Protein AF-A0A919LUC9-F1 (afdb_monomer)

Structure (mmCIF, N/CA/C/O backbone):
data_AF-A0A919LUC9-F1
#
_entry.id   AF-A0A919LUC9-F1
#
loop_
_atom_site.group_PDB
_atom_site.id
_atom_site.type_symbol
_atom_site.label_atom_id
_atom_site.label_alt_id
_atom_site.label_comp_id
_atom_site.label_asym_id
_atom_site.label_entity_id
_atom_site.label_seq_id
_atom_site.pdbx_PDB_ins_code
_atom_site.Cartn_x
_atom_site.Cartn_y
_atom_site.Cartn_z
_atom_site.occupancy
_atom_site.B_iso_or_equiv
_atom_site.auth_seq_id
_atom_site.auth_comp_id
_atom_site.auth_asym_id
_atom_site.auth_atom_id
_atom_site.pdbx_PDB_model_num
ATOM 1 N N . MET A 1 1 ? 18.140 1.583 -6.208 1.00 51.12 1 MET A N 1
ATOM 2 C CA . MET A 1 1 ? 18.006 0.761 -7.429 1.00 51.12 1 MET A CA 1
ATOM 3 C C . MET A 1 1 ? 19.232 1.036 -8.280 1.00 51.12 1 MET A C 1
ATOM 5 O O . MET A 1 1 ? 19.599 2.196 -8.383 1.00 51.12 1 MET A O 1
ATOM 9 N N . ALA A 1 2 ? 19.916 0.004 -8.779 1.00 47.62 2 ALA A N 1
ATOM 10 C CA . ALA A 1 2 ? 21.044 0.179 -9.697 1.00 47.62 2 ALA A CA 1
ATOM 11 C C . ALA A 1 2 ? 20.609 0.977 -10.944 1.00 47.62 2 ALA A C 1
ATOM 13 O O . ALA A 1 2 ? 19.436 0.902 -11.313 1.00 47.62 2 ALA A O 1
ATOM 14 N N . ASN A 1 3 ? 21.535 1.717 -11.567 1.00 67.12 3 ASN A N 1
ATOM 15 C CA . ASN A 1 3 ? 21.327 2.524 -12.780 1.00 67.12 3 ASN A CA 1
ATOM 16 C C . ASN A 1 3 ? 20.936 1.644 -13.983 1.00 67.12 3 ASN A C 1
ATOM 18 O O . ASN A 1 3 ? 21.756 1.360 -14.854 1.00 67.12 3 ASN A O 1
ATOM 22 N N . LEU A 1 4 ? 19.694 1.166 -14.020 1.00 77.31 4 LEU A N 1
ATOM 23 C CA . LEU A 1 4 ? 19.132 0.535 -15.207 1.00 77.31 4 LEU A CA 1
ATOM 24 C C . LEU A 1 4 ? 18.835 1.624 -16.244 1.00 77.31 4 LEU A C 1
ATOM 26 O O . LEU A 1 4 ? 18.332 2.687 -15.872 1.00 77.31 4 LEU A O 1
ATOM 30 N N . PRO A 1 5 ? 19.118 1.378 -17.533 1.00 83.38 5 PRO A N 1
ATOM 31 C CA . PRO A 1 5 ? 18.792 2.332 -18.582 1.00 83.38 5 PRO A CA 1
ATOM 32 C C . PRO A 1 5 ? 17.274 2.539 -18.666 1.00 83.38 5 PRO A C 1
ATOM 34 O O . PRO A 1 5 ? 16.502 1.590 -18.500 1.00 83.38 5 PRO A O 1
ATOM 37 N N . SER A 1 6 ? 16.856 3.777 -18.949 1.00 84.44 6 SER A N 1
ATOM 38 C CA . SER A 1 6 ? 15.438 4.171 -19.028 1.00 84.44 6 SER A CA 1
ATOM 39 C C . SER A 1 6 ? 14.630 3.267 -19.966 1.00 84.44 6 SER A C 1
ATOM 41 O O . SER A 1 6 ? 13.528 2.844 -19.619 1.00 84.44 6 SER A O 1
ATOM 43 N N . ASP A 1 7 ? 15.217 2.873 -21.100 1.00 84.56 7 ASP A N 1
ATOM 44 C CA . ASP A 1 7 ? 14.578 1.991 -22.082 1.00 84.56 7 ASP A CA 1
ATOM 45 C C . ASP A 1 7 ? 14.172 0.646 -21.478 1.00 84.56 7 ASP A C 1
ATOM 47 O O . ASP A 1 7 ? 13.096 0.130 -21.768 1.00 84.56 7 ASP A O 1
ATOM 51 N N . LYS A 1 8 ? 14.993 0.093 -20.577 1.00 87.50 8 LYS A N 1
ATOM 52 C CA . LYS A 1 8 ? 14.693 -1.174 -19.902 1.00 87.50 8 LYS A CA 1
ATOM 53 C C . LYS A 1 8 ? 13.595 -1.014 -18.853 1.00 87.50 8 LYS A C 1
ATOM 55 O O . LYS A 1 8 ? 12.749 -1.890 -18.708 1.00 87.50 8 LYS A O 1
ATOM 60 N N . LEU A 1 9 ? 13.579 0.110 -18.140 1.00 90.25 9 LEU A N 1
ATOM 61 C CA . LEU A 1 9 ? 12.553 0.412 -17.137 1.00 90.25 9 LEU A CA 1
ATOM 62 C C . LEU A 1 9 ? 11.174 0.671 -17.766 1.00 90.25 9 LEU A C 1
ATOM 64 O O . LEU A 1 9 ? 10.145 0.373 -17.153 1.00 90.25 9 LEU A O 1
ATOM 68 N N . ASN A 1 10 ? 11.165 1.181 -18.998 1.00 90.75 10 ASN A N 1
ATOM 69 C CA . ASN A 1 10 ? 9.963 1.498 -19.763 1.00 90.75 10 ASN A CA 1
ATOM 70 C C . ASN A 1 10 ? 9.585 0.436 -20.809 1.00 90.75 10 ASN A C 1
ATOM 72 O O . ASN A 1 10 ? 8.527 0.558 -21.427 1.00 90.75 10 ASN A O 1
ATOM 76 N N . GLN A 1 11 ? 10.383 -0.623 -20.977 1.00 90.12 11 GLN A N 1
ATOM 77 C CA . GLN A 1 11 ? 10.093 -1.701 -21.919 1.00 90.12 11 GLN A CA 1
ATOM 78 C C . GLN A 1 11 ? 8.748 -2.364 -21.597 1.00 90.12 11 GLN A C 1
ATOM 80 O O . GLN A 1 11 ? 8.509 -2.818 -20.478 1.00 90.12 11 GLN A O 1
ATOM 85 N N . GLN A 1 12 ? 7.871 -2.444 -22.598 1.00 86.06 12 GLN A N 1
ATOM 86 C CA . GLN A 1 12 ? 6.578 -3.115 -22.494 1.00 86.06 12 GLN A CA 1
ATOM 87 C C . GLN A 1 12 ? 6.574 -4.407 -23.309 1.00 86.06 12 GLN A C 1
ATOM 89 O O . GLN A 1 12 ? 7.136 -4.482 -24.402 1.00 86.06 12 GLN A O 1
ATOM 94 N N . PHE A 1 13 ? 5.882 -5.417 -22.789 1.00 85.00 13 PHE A N 1
ATOM 95 C CA . PHE A 1 13 ? 5.590 -6.655 -23.507 1.00 85.00 13 PHE A CA 1
ATOM 96 C C . PHE A 1 13 ? 4.081 -6.741 -23.754 1.00 85.00 13 PHE A C 1
ATOM 98 O O . PHE A 1 13 ? 3.315 -6.254 -22.919 1.00 85.00 13 PHE A O 1
ATOM 105 N N . PRO A 1 14 ? 3.619 -7.394 -24.836 1.00 86.38 14 PRO A N 1
ATOM 106 C CA . PRO A 1 14 ? 2.193 -7.535 -25.112 1.00 86.38 14 PRO A CA 1
ATOM 107 C C . PRO A 1 14 ? 1.405 -8.030 -23.888 1.00 86.38 14 PRO A C 1
ATOM 109 O O . PRO A 1 14 ? 1.664 -9.109 -23.350 1.00 86.38 14 PRO A O 1
ATOM 112 N N . GLY A 1 15 ? 0.459 -7.207 -23.425 1.00 83.19 15 GLY A N 1
ATOM 113 C CA . GLY A 1 15 ? -0.396 -7.503 -22.273 1.00 83.19 15 GLY A CA 1
ATOM 114 C C . GLY A 1 15 ? 0.283 -7.434 -20.897 1.00 83.19 15 GLY A C 1
ATOM 115 O O . GLY A 1 15 ? -0.289 -7.942 -19.931 1.00 83.19 15 GLY A O 1
ATOM 116 N N . LYS A 1 16 ? 1.481 -6.843 -20.780 1.00 87.75 16 LYS A N 1
ATOM 117 C CA . LYS A 1 16 ? 2.201 -6.663 -19.510 1.00 87.75 16 LYS A CA 1
ATOM 118 C C . LYS A 1 16 ? 2.613 -5.208 -19.308 1.00 87.75 16 LYS A C 1
ATOM 120 O O . LYS A 1 16 ? 2.987 -4.525 -20.254 1.00 87.75 16 LYS A O 1
ATOM 125 N N . TRP A 1 17 ? 2.592 -4.776 -18.054 1.00 90.69 17 TRP A N 1
ATOM 126 C CA . TRP A 1 17 ? 3.131 -3.484 -17.647 1.00 90.69 17 TRP A CA 1
ATOM 127 C C . TRP A 1 17 ? 4.660 -3.500 -17.601 1.00 90.69 17 TRP A C 1
ATOM 129 O O . TRP A 1 17 ? 5.257 -4.512 -17.212 1.00 90.69 17 TRP A O 1
ATOM 139 N N . SER A 1 18 ? 5.267 -2.366 -17.960 1.00 92.38 18 SER A N 1
ATOM 140 C CA . SER A 1 18 ? 6.693 -2.112 -17.736 1.00 92.38 18 SER A CA 1
ATOM 141 C C . SER A 1 18 ? 7.013 -2.026 -16.240 1.00 92.38 18 SER A C 1
ATOM 143 O O . SER A 1 18 ? 6.114 -1.901 -15.401 1.00 92.38 18 SER A O 1
ATOM 145 N N . ILE A 1 19 ? 8.300 -2.049 -15.883 1.00 93.75 19 ILE A N 1
ATOM 146 C CA . ILE A 1 19 ? 8.738 -1.865 -14.490 1.00 93.75 19 ILE A CA 1
ATOM 147 C C . ILE A 1 19 ? 8.223 -0.529 -13.936 1.00 93.75 19 ILE A C 1
ATOM 149 O O . ILE A 1 19 ? 7.646 -0.507 -12.848 1.00 93.75 19 ILE A O 1
ATOM 153 N N . ASN A 1 20 ? 8.356 0.561 -14.696 1.00 93.81 20 ASN A N 1
ATOM 154 C CA . ASN A 1 20 ? 7.883 1.878 -14.267 1.00 93.81 20 ASN A CA 1
ATOM 155 C C . ASN A 1 20 ? 6.363 1.932 -14.091 1.00 93.81 20 ASN A C 1
ATOM 157 O O . ASN A 1 20 ? 5.896 2.487 -13.102 1.00 93.81 20 ASN A O 1
ATOM 161 N N . GLN A 1 21 ? 5.585 1.277 -14.958 1.00 93.38 21 GLN A N 1
ATOM 162 C CA . GLN A 1 21 ? 4.130 1.181 -14.784 1.00 93.38 21 GLN A CA 1
ATOM 163 C C . GLN A 1 21 ? 3.741 0.367 -13.543 1.00 93.38 21 GLN A C 1
ATOM 165 O O . GLN A 1 21 ? 2.786 0.715 -12.853 1.00 93.38 21 GLN A O 1
ATOM 170 N N . ILE A 1 22 ? 4.482 -0.696 -13.216 1.00 94.19 22 ILE A N 1
ATOM 171 C CA . ILE A 1 22 ? 4.257 -1.460 -11.980 1.00 94.19 22 ILE A CA 1
ATOM 172 C C . ILE A 1 22 ? 4.544 -0.586 -10.749 1.00 94.19 22 ILE A C 1
ATOM 174 O O . ILE A 1 22 ? 3.772 -0.600 -9.791 1.00 94.19 22 ILE A O 1
ATOM 178 N N . ILE A 1 23 ? 5.626 0.197 -10.769 1.00 95.00 23 ILE A N 1
ATOM 179 C CA . ILE A 1 23 ? 5.963 1.125 -9.678 1.00 95.00 23 ILE A CA 1
ATOM 180 C C . ILE A 1 23 ? 4.897 2.223 -9.560 1.00 95.00 23 ILE A C 1
ATOM 182 O O . ILE A 1 23 ? 4.376 2.448 -8.467 1.00 95.00 23 ILE A O 1
ATOM 186 N N . ALA A 1 24 ? 4.516 2.850 -10.675 1.00 95.06 24 ALA A N 1
ATOM 187 C CA . ALA A 1 24 ? 3.461 3.858 -10.728 1.00 95.06 24 ALA A CA 1
ATOM 188 C C . ALA A 1 24 ? 2.130 3.314 -10.189 1.00 95.06 24 ALA A C 1
ATOM 190 O O . ALA A 1 24 ? 1.434 4.001 -9.445 1.00 95.06 24 ALA A O 1
ATOM 191 N N . HIS A 1 25 ? 1.806 2.052 -10.484 1.00 95.06 25 HIS A N 1
ATOM 192 C CA . HIS A 1 25 ? 0.616 1.384 -9.966 1.00 95.06 25 HIS A CA 1
ATOM 193 C C . HIS A 1 25 ? 0.621 1.266 -8.438 1.00 95.06 25 HIS A C 1
ATOM 195 O O . HIS A 1 25 ? -0.381 1.579 -7.790 1.00 95.06 25 HIS A O 1
ATOM 201 N N . LEU A 1 26 ? 1.744 0.827 -7.861 1.00 95.88 26 LEU A N 1
ATOM 202 C CA . LEU A 1 26 ? 1.903 0.711 -6.410 1.00 95.88 26 LEU A CA 1
ATOM 203 C C . LEU A 1 26 ? 1.777 2.085 -5.733 1.00 95.88 26 LEU A C 1
ATOM 205 O O . LEU A 1 26 ? 1.047 2.220 -4.751 1.00 95.88 26 LEU A O 1
ATOM 209 N N . ILE A 1 27 ? 2.425 3.111 -6.297 1.00 96.44 27 ILE A N 1
ATOM 210 C CA . ILE A 1 27 ? 2.346 4.499 -5.815 1.00 96.44 27 ILE A CA 1
ATOM 211 C C . ILE A 1 27 ? 0.901 5.002 -5.860 1.00 96.44 27 ILE A C 1
ATOM 213 O O . ILE A 1 27 ? 0.395 5.496 -4.856 1.00 96.44 27 ILE A O 1
ATOM 217 N N . ALA A 1 28 ? 0.212 4.838 -6.992 1.00 95.38 28 ALA A N 1
ATOM 218 C CA . ALA A 1 28 ? -1.163 5.291 -7.180 1.00 95.38 28 ALA A CA 1
ATOM 219 C C . ALA A 1 28 ? -2.140 4.632 -6.194 1.00 95.38 28 ALA A C 1
ATOM 221 O O . ALA A 1 28 ? -2.980 5.306 -5.589 1.00 95.38 28 ALA A O 1
ATOM 222 N N . ALA A 1 29 ? -2.034 3.310 -6.023 1.00 95.06 29 ALA A N 1
ATOM 223 C CA . ALA A 1 29 ? -2.892 2.550 -5.120 1.00 95.06 29 ALA A CA 1
ATOM 224 C C . ALA A 1 29 ? -2.713 2.993 -3.661 1.00 95.06 29 ALA A C 1
ATOM 226 O O . ALA A 1 29 ? -3.700 3.174 -2.936 1.00 95.06 29 ALA A O 1
ATOM 227 N N . GLU A 1 30 ? -1.469 3.202 -3.234 1.00 96.38 30 GLU A N 1
ATOM 228 C CA . GLU A 1 30 ? -1.182 3.628 -1.871 1.00 96.38 30 GLU A CA 1
ATOM 229 C C . GLU A 1 30 ? -1.517 5.104 -1.643 1.00 96.38 30 GLU A C 1
ATOM 231 O O . GLU A 1 30 ? -2.157 5.422 -0.644 1.00 96.38 30 GLU A O 1
ATOM 236 N N . HIS A 1 31 ? -1.212 5.994 -2.592 1.00 96.19 31 HIS A N 1
ATOM 237 C CA . HIS A 1 31 ? -1.584 7.408 -2.520 1.00 96.19 31 HIS A CA 1
ATOM 238 C C . HIS A 1 31 ? -3.095 7.582 -2.313 1.00 96.19 31 HIS A C 1
ATOM 240 O O . HIS A 1 31 ? -3.525 8.248 -1.372 1.00 96.19 31 HIS A O 1
ATOM 246 N N . LEU A 1 32 ? -3.926 6.923 -3.126 1.00 95.50 32 LEU A N 1
ATOM 247 C CA . LEU A 1 32 ? -5.383 6.982 -2.962 1.00 95.50 32 LEU A CA 1
ATOM 248 C C . LEU A 1 32 ? -5.850 6.387 -1.625 1.00 95.50 32 LEU A C 1
ATOM 250 O O . LEU A 1 32 ? -6.812 6.879 -1.029 1.00 95.50 32 LEU A O 1
ATOM 254 N N . SER A 1 33 ? -5.167 5.350 -1.137 1.00 96.19 33 SER A N 1
ATOM 255 C CA . SER A 1 33 ? -5.450 4.755 0.172 1.00 96.19 33 SER A CA 1
ATOM 256 C C . SER A 1 33 ? -5.134 5.730 1.311 1.00 96.19 33 SER A C 1
ATOM 258 O O . SER A 1 33 ? -5.948 5.896 2.215 1.00 96.19 33 SER A O 1
ATOM 260 N N . ILE A 1 34 ? -4.005 6.435 1.235 1.00 97.50 34 ILE A N 1
ATOM 261 C CA . ILE A 1 34 ? -3.590 7.487 2.172 1.00 97.50 34 ILE A CA 1
ATOM 262 C C . ILE A 1 34 ? -4.587 8.647 2.159 1.00 97.50 34 ILE A C 1
ATOM 264 O O . ILE A 1 34 ? -5.030 9.072 3.221 1.00 97.50 34 ILE A O 1
ATOM 268 N N . GLN A 1 35 ? -5.017 9.123 0.988 1.00 96.88 35 GLN A N 1
ATOM 269 C CA . GLN A 1 35 ? -6.036 10.179 0.896 1.00 96.88 35 GLN A CA 1
ATOM 270 C C . GLN A 1 35 ? -7.357 9.759 1.560 1.00 96.88 35 GLN A C 1
ATOM 272 O O . GLN A 1 35 ? -8.005 10.553 2.246 1.00 96.88 35 GLN A O 1
ATOM 277 N N . TYR A 1 36 ? -7.743 8.488 1.419 1.00 96.69 36 TYR A N 1
ATOM 278 C CA . TYR A 1 36 ? -8.898 7.944 2.130 1.00 96.69 36 TYR A CA 1
ATOM 279 C C . TYR A 1 36 ? -8.681 7.914 3.651 1.00 96.69 36 TYR A C 1
ATOM 281 O O . TYR A 1 36 ? -9.565 8.341 4.396 1.00 96.69 36 TYR A O 1
ATOM 289 N N . LEU A 1 37 ? -7.510 7.461 4.110 1.00 97.38 37 LEU A N 1
ATOM 290 C CA . LEU A 1 37 ? -7.140 7.432 5.528 1.00 97.38 37 LEU A CA 1
ATOM 291 C C . LEU A 1 37 ? -7.153 8.837 6.147 1.00 97.38 37 LEU A C 1
ATOM 293 O O . LEU A 1 37 ? -7.780 9.015 7.189 1.00 97.38 37 LEU A O 1
ATOM 297 N N . LYS A 1 38 ? -6.582 9.847 5.469 1.00 97.19 38 LYS A N 1
ATOM 298 C CA . LYS A 1 38 ? -6.623 11.265 5.889 1.00 97.19 38 LYS A CA 1
ATOM 299 C C . LYS A 1 38 ? -8.047 11.747 6.134 1.00 97.19 38 LYS A C 1
ATOM 301 O O . LYS A 1 38 ? -8.297 12.500 7.064 1.00 97.19 38 LYS A O 1
ATOM 306 N N . LYS A 1 39 ? -9.005 11.303 5.317 1.00 97.00 39 LYS A N 1
ATOM 307 C CA . LYS A 1 39 ? -10.417 11.645 5.516 1.00 97.00 39 LYS A CA 1
ATOM 308 C C . LYS A 1 39 ? -11.045 10.874 6.675 1.00 97.00 39 LYS A C 1
ATOM 310 O O . LYS A 1 39 ? -11.902 11.413 7.369 1.00 97.00 39 LYS A O 1
ATOM 315 N N . LYS A 1 40 ? -10.687 9.601 6.853 1.00 96.44 40 LYS A N 1
ATOM 316 C CA . LYS A 1 40 ? -11.302 8.732 7.865 1.00 96.44 40 LYS A CA 1
ATOM 317 C C . LYS A 1 40 ? -10.807 8.981 9.276 1.00 96.44 40 LYS A C 1
ATOM 319 O O . LYS A 1 40 ? -11.603 8.822 10.197 1.00 96.44 40 LYS A O 1
ATOM 324 N N . ILE A 1 41 ? -9.564 9.417 9.434 1.00 95.44 41 ILE A N 1
ATOM 325 C CA . ILE A 1 41 ? -9.008 9.707 10.754 1.00 95.44 41 ILE A CA 1
ATOM 326 C C . ILE A 1 41 ? -9.742 10.862 11.455 1.00 95.44 41 ILE A C 1
ATOM 328 O O . ILE A 1 41 ? -9.930 10.820 12.662 1.00 95.44 41 ILE A O 1
ATOM 332 N N . LEU A 1 42 ? -10.289 11.824 10.698 1.00 95.62 42 LEU A N 1
ATOM 333 C CA . LEU A 1 42 ? -11.055 12.960 11.240 1.00 95.62 42 LEU A CA 1
ATOM 334 C C . LEU A 1 42 ? -12.321 12.557 12.020 1.00 95.62 42 LEU A C 1
ATOM 336 O O . LEU A 1 42 ? -12.840 13.357 12.789 1.00 95.62 42 LEU A O 1
ATOM 340 N N . GLY A 1 43 ? -12.843 11.347 11.798 1.00 95.62 43 GLY A N 1
ATOM 341 C CA . GLY A 1 43 ? -14.023 10.805 12.483 1.00 95.62 43 GLY A CA 1
ATOM 342 C C . GLY A 1 43 ? -13.759 9.431 13.093 1.00 95.62 43 GLY A C 1
ATOM 343 O O . GLY A 1 43 ? -14.651 8.581 13.118 1.00 95.62 43 GLY A O 1
ATOM 344 N N . ILE A 1 44 ? -12.513 9.171 13.497 1.00 96.38 44 ILE A N 1
ATOM 345 C CA . ILE A 1 44 ? -12.073 7.851 13.961 1.00 96.38 44 ILE A CA 1
ATOM 346 C C . ILE A 1 44 ? -12.787 7.398 15.240 1.00 96.38 44 ILE A C 1
ATOM 348 O O . ILE A 1 44 ? -13.086 6.214 15.378 1.00 96.38 44 ILE A O 1
ATOM 352 N N . GLU A 1 45 ? -13.162 8.337 16.111 1.00 96.25 45 GLU A N 1
ATOM 353 C CA . GLU A 1 45 ? -13.896 8.063 17.353 1.00 96.25 45 GLU A CA 1
ATOM 354 C C . GLU A 1 45 ? -15.277 7.435 17.110 1.00 96.25 45 GLU A C 1
ATOM 356 O O . GLU A 1 45 ? -15.760 6.635 17.909 1.00 96.25 45 GLU A O 1
ATOM 361 N N . GLN A 1 46 ? -15.913 7.745 15.974 1.00 96.00 46 GLN A N 1
ATOM 362 C CA . GLN A 1 46 ? -17.209 7.171 15.596 1.00 96.00 46 GLN A CA 1
ATOM 363 C C . GLN A 1 46 ? -17.072 5.910 14.729 1.00 96.00 46 GLN A C 1
ATOM 365 O O . GLN A 1 46 ? -18.077 5.289 14.375 1.00 96.00 46 GLN A O 1
ATOM 370 N N . ALA A 1 47 ? -15.852 5.521 14.347 1.00 96.62 47 ALA A N 1
ATOM 371 C CA . ALA A 1 47 ? -15.636 4.360 13.498 1.00 96.62 47 ALA A CA 1
ATOM 372 C C . ALA A 1 47 ? -15.853 3.056 14.279 1.00 96.62 47 ALA A C 1
ATOM 374 O O . ALA A 1 47 ? -15.357 2.875 15.393 1.00 96.62 47 ALA A O 1
ATOM 375 N N . SER A 1 48 ? -16.564 2.105 13.676 1.00 96.50 48 SER A N 1
ATOM 376 C CA . SER A 1 48 ? -16.712 0.764 14.245 1.00 96.50 48 SER A CA 1
ATOM 377 C C . SER A 1 48 ? -15.362 0.053 14.324 1.00 96.50 48 SER A C 1
ATOM 379 O O . SER A 1 48 ? -14.499 0.231 13.461 1.00 96.50 48 SER A O 1
ATOM 381 N N . GLU A 1 49 ? -15.184 -0.778 15.345 1.00 97.50 49 GLU A N 1
ATOM 382 C CA . GLU A 1 49 ? -14.024 -1.657 15.418 1.00 97.50 49 GLU A CA 1
ATOM 383 C C . GLU A 1 49 ? -14.123 -2.802 14.411 1.00 97.50 49 GLU A C 1
ATOM 385 O O . GLU A 1 49 ? -15.197 -3.303 14.084 1.00 97.50 49 GLU A O 1
ATOM 390 N N . THR A 1 50 ? -12.961 -3.231 13.943 1.00 97.69 50 THR A N 1
ATOM 391 C CA . THR A 1 50 ? -12.793 -4.481 13.200 1.00 97.69 50 THR A CA 1
ATOM 392 C C . THR A 1 50 ? -12.711 -5.669 14.152 1.00 97.69 50 THR A C 1
ATOM 394 O O . THR A 1 50 ? -12.204 -5.535 15.266 1.00 97.69 50 THR A O 1
ATOM 397 N N . GLY A 1 51 ? -13.186 -6.841 13.727 1.00 96.94 51 GLY A N 1
ATOM 398 C CA . GLY A 1 51 ? -13.167 -8.058 14.543 1.00 96.94 51 GLY A CA 1
ATOM 399 C C . GLY A 1 51 ? -12.552 -9.261 13.830 1.00 96.94 51 GLY A C 1
ATOM 400 O O . GLY A 1 51 ? -11.906 -9.138 12.791 1.00 96.94 51 GLY A O 1
ATOM 401 N N . LEU A 1 52 ? -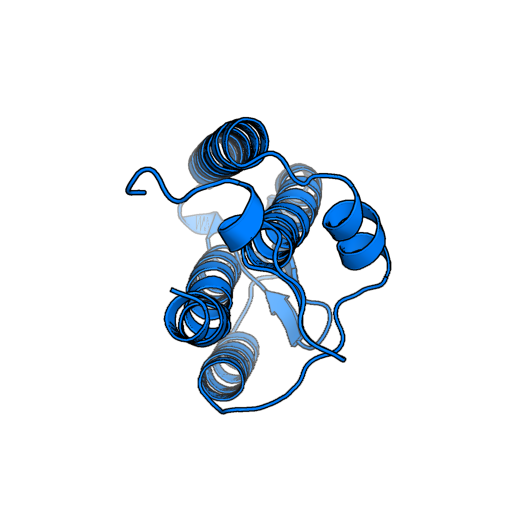12.815 -10.457 14.368 1.00 97.69 52 LEU A N 1
ATOM 402 C CA . LEU A 1 52 ? -12.335 -11.732 13.811 1.00 97.69 52 LEU A CA 1
ATOM 403 C C . L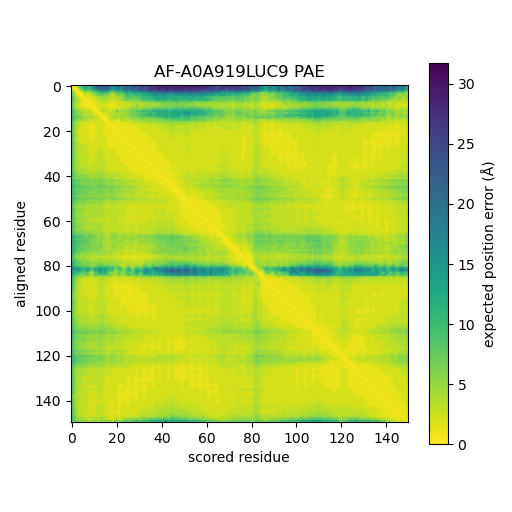EU A 1 52 ? -12.766 -11.956 12.353 1.00 97.69 52 LEU A C 1
ATOM 405 O O . LEU A 1 52 ? -12.076 -12.628 11.589 1.00 97.69 52 LEU A O 1
ATOM 409 N N . TYR A 1 53 ? -13.901 -11.381 11.950 1.00 97.25 53 TYR A N 1
ATOM 410 C CA . TYR 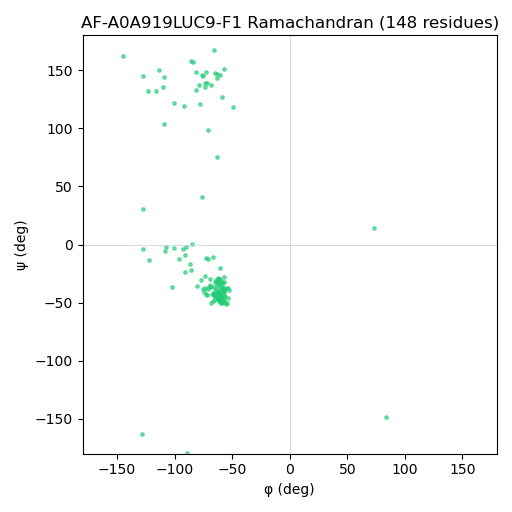A 1 53 ? -14.362 -11.455 10.569 1.00 97.25 53 TYR A CA 1
ATOM 411 C C . TYR A 1 53 ? -13.421 -10.713 9.607 1.00 97.25 53 TYR A C 1
ATOM 413 O O . TYR A 1 53 ? -13.084 -11.232 8.542 1.00 97.25 53 TYR A O 1
ATOM 421 N N . GLU A 1 54 ? -12.944 -9.526 9.984 1.00 98.06 54 GLU A N 1
ATOM 422 C CA . GLU A 1 54 ? -11.960 -8.767 9.209 1.00 98.06 54 GLU A CA 1
ATOM 423 C C . GLU A 1 54 ? -10.584 -9.437 9.207 1.00 98.06 54 GLU A C 1
ATOM 425 O O . GLU A 1 54 ? -9.930 -9.438 8.165 1.00 98.06 54 GLU A O 1
ATOM 430 N N . GLU A 1 55 ? -10.186 -10.081 10.306 1.00 97.81 55 GLU A N 1
ATOM 431 C CA . GLU A 1 55 ? -8.962 -10.895 10.360 1.00 97.81 55 GLU A CA 1
ATOM 432 C C . GLU A 1 55 ? -9.006 -12.046 9.343 1.00 97.81 55 GLU A C 1
ATOM 434 O O . GLU A 1 55 ? -8.072 -12.237 8.558 1.00 97.81 55 GLU A O 1
ATOM 439 N N . LEU A 1 56 ? -10.129 -12.774 9.276 1.00 97.94 56 LEU A N 1
ATOM 440 C CA . LEU A 1 56 ? -10.317 -13.849 8.298 1.00 97.94 56 LEU A CA 1
ATOM 441 C C . LEU A 1 56 ? -10.269 -13.319 6.859 1.00 97.94 56 LEU A C 1
ATOM 443 O O . LEU A 1 56 ? -9.584 -13.892 6.008 1.00 97.94 56 LEU A O 1
ATOM 447 N N . LYS A 1 57 ? -10.951 -12.202 6.573 1.00 97.25 57 LYS A N 1
ATOM 448 C CA . LYS A 1 57 ? -10.873 -11.548 5.256 1.00 97.25 57 LYS A CA 1
ATOM 449 C C . LYS A 1 57 ? -9.437 -11.185 4.894 1.00 97.25 57 LYS A C 1
ATOM 451 O O . LYS A 1 57 ? -9.042 -11.360 3.743 1.00 97.25 57 LYS A O 1
ATOM 456 N N . MET A 1 58 ? -8.662 -10.689 5.856 1.00 97.12 58 MET A N 1
ATOM 457 C CA . MET A 1 58 ? -7.270 -10.313 5.638 1.00 97.12 58 MET A CA 1
ATOM 458 C C . MET A 1 58 ? -6.353 -11.503 5.413 1.00 97.12 58 MET A C 1
ATOM 460 O O . MET A 1 58 ? -5.461 -11.421 4.568 1.00 97.12 58 MET A O 1
ATOM 464 N N . LEU A 1 59 ? -6.584 -12.618 6.104 1.00 97.44 59 LEU A N 1
ATOM 465 C CA . LEU A 1 59 ? -5.884 -13.871 5.836 1.00 97.44 59 LEU A CA 1
ATOM 466 C C . LEU A 1 59 ? -6.148 -14.353 4.403 1.00 97.44 59 LEU A C 1
ATOM 468 O O . LEU A 1 59 ? -5.207 -14.636 3.660 1.00 97.44 59 LEU A O 1
ATOM 472 N N . LEU A 1 60 ? -7.416 -14.388 3.984 1.00 97.00 60 LEU A N 1
ATOM 473 C CA . LEU A 1 60 ? -7.790 -14.783 2.623 1.00 97.00 60 LEU A CA 1
ATOM 474 C C . LEU A 1 60 ? -7.210 -13.828 1.573 1.00 97.00 60 LEU A C 1
ATOM 476 O O . LEU A 1 60 ? -6.704 -14.275 0.542 1.00 97.00 60 LEU A O 1
ATOM 480 N N . LEU A 1 61 ? -7.233 -12.520 1.844 1.00 95.94 61 LEU A N 1
ATOM 481 C CA . LEU A 1 61 ? -6.638 -11.516 0.969 1.00 95.94 61 LEU A CA 1
ATOM 482 C C . LEU A 1 61 ? -5.133 -11.744 0.817 1.00 95.94 61 LEU A C 1
ATOM 484 O O . LEU A 1 61 ? -4.649 -11.799 -0.310 1.00 95.94 61 LEU A O 1
ATOM 488 N N . GLN A 1 62 ? -4.408 -11.954 1.915 1.00 96.12 62 GLN A N 1
ATOM 489 C CA . GLN A 1 62 ? -2.976 -12.249 1.895 1.00 96.12 62 GLN A CA 1
ATOM 490 C C . GLN A 1 62 ? -2.659 -13.495 1.058 1.00 96.12 62 GLN A C 1
ATOM 492 O O . GLN A 1 62 ? -1.799 -13.445 0.181 1.00 96.12 62 GLN A O 1
ATOM 497 N N . ILE A 1 63 ? -3.382 -14.599 1.273 1.00 96.44 63 ILE A N 1
ATOM 498 C CA . ILE A 1 63 ? -3.212 -15.822 0.474 1.00 96.44 63 ILE A CA 1
ATOM 499 C C . ILE A 1 63 ? -3.451 -15.520 -1.010 1.00 96.44 63 ILE A C 1
ATOM 501 O O . ILE A 1 63 ? -2.657 -15.919 -1.862 1.00 96.44 63 ILE A O 1
ATOM 505 N N . SER A 1 64 ? -4.499 -14.755 -1.326 1.00 95.06 64 SER A N 1
ATOM 506 C CA . SER A 1 64 ? -4.833 -14.405 -2.708 1.00 95.06 64 SER A CA 1
ATOM 507 C C . SER A 1 64 ? -3.742 -13.579 -3.405 1.00 95.06 64 SER A C 1
ATOM 509 O O . SER A 1 64 ? -3.521 -13.770 -4.598 1.00 95.06 64 SER A O 1
ATOM 511 N N . GLN A 1 65 ? -3.035 -12.704 -2.677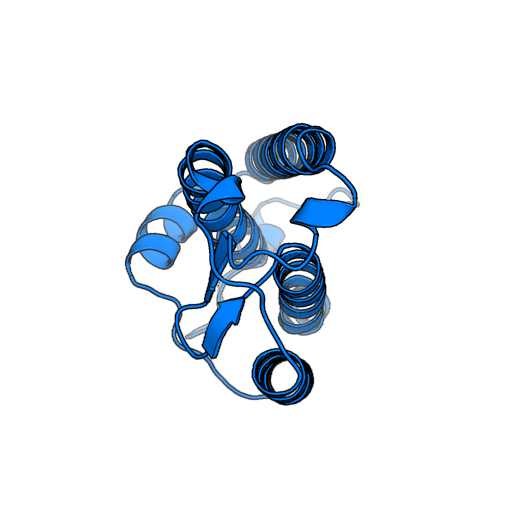 1.00 94.12 65 GLN A N 1
ATOM 512 C CA . GLN A 1 65 ? -1.933 -11.899 -3.220 1.00 94.12 65 GLN A CA 1
ATOM 513 C C . GLN A 1 65 ? -0.667 -12.731 -3.476 1.00 94.12 65 GLN A C 1
ATOM 515 O O . GLN A 1 65 ? 0.122 -12.401 -4.358 1.00 94.12 65 GLN A O 1
ATOM 520 N N . ARG A 1 66 ? -0.470 -13.831 -2.744 1.00 93.56 66 ARG A N 1
ATOM 521 C CA . ARG A 1 66 ? 0.708 -14.705 -2.900 1.00 93.56 66 ARG A CA 1
ATOM 522 C C . ARG A 1 66 ? 0.547 -15.756 -3.993 1.00 93.56 66 ARG A C 1
ATOM 524 O O . ARG A 1 66 ? 1.538 -16.275 -4.501 1.00 93.56 66 ARG A O 1
ATOM 531 N N . LEU A 1 67 ? -0.691 -16.071 -4.354 1.00 92.81 67 LEU A N 1
ATOM 532 C CA . LEU A 1 67 ? -1.018 -16.967 -5.456 1.00 92.81 67 LEU A CA 1
ATOM 533 C C . LEU A 1 67 ? -1.023 -16.206 -6.797 1.00 92.81 67 LEU A C 1
ATOM 535 O O . LEU A 1 67 ? -1.205 -14.989 -6.818 1.00 92.81 67 LEU A O 1
ATOM 539 N N . PRO A 1 68 ? -0.841 -16.890 -7.945 1.00 88.38 68 PRO A N 1
ATOM 540 C CA . PRO A 1 68 ? -0.736 -16.259 -9.266 1.00 88.38 68 PRO A CA 1
ATOM 541 C C . PRO A 1 68 ? -2.097 -15.801 -9.830 1.00 88.38 68 PRO A C 1
ATOM 543 O O . PRO A 1 68 ? -2.383 -15.965 -11.018 1.00 88.38 68 PRO A O 1
ATOM 546 N N . PHE A 1 69 ? -2.960 -15.236 -8.985 1.00 89.25 69 PHE A N 1
ATOM 547 C CA . PHE A 1 69 ? -4.240 -14.681 -9.401 1.00 89.25 69 PHE A CA 1
ATOM 548 C C . PHE A 1 69 ? -4.063 -13.329 -10.093 1.00 89.25 69 PHE A C 1
ATOM 550 O O . PHE A 1 69 ? -3.189 -12.535 -9.753 1.00 89.25 69 PHE A O 1
ATOM 557 N N . LYS A 1 70 ? -4.924 -13.065 -11.080 1.00 85.69 70 LYS A N 1
ATOM 558 C CA . LYS A 1 70 ? -4.977 -11.786 -11.793 1.00 85.69 70 LYS A CA 1
ATOM 559 C C . LYS A 1 70 ? -6.126 -10.952 -11.246 1.00 85.69 70 LYS A C 1
ATOM 561 O O . LYS A 1 70 ? -7.283 -11.364 -11.328 1.00 85.69 70 LYS A O 1
ATOM 566 N N . PHE A 1 71 ? -5.815 -9.761 -10.749 1.00 86.69 71 PHE A N 1
ATOM 567 C CA . PHE A 1 71 ? -6.805 -8.817 -10.243 1.00 86.69 71 PHE A CA 1
ATOM 568 C C . PHE A 1 71 ? -6.920 -7.615 -11.176 1.00 86.69 71 PHE A C 1
ATOM 570 O O . PHE A 1 71 ? -5.919 -7.063 -11.625 1.00 86.69 71 PHE A O 1
ATOM 577 N N . LYS A 1 72 ? -8.154 -7.193 -11.466 1.00 87.00 72 LYS A N 1
ATOM 578 C CA . LYS A 1 72 ? -8.391 -5.921 -12.156 1.00 87.00 72 LYS A CA 1
ATOM 579 C C . LYS A 1 72 ? -8.244 -4.783 -11.151 1.00 87.00 72 LYS A C 1
ATOM 581 O O . LYS A 1 72 ? -8.977 -4.755 -10.159 1.00 87.00 72 LYS A O 1
ATOM 586 N N . ALA A 1 73 ? -7.320 -3.868 -11.424 1.00 86.75 73 ALA A N 1
ATOM 587 C CA . ALA A 1 73 ? -7.173 -2.640 -10.657 1.00 86.75 73 ALA A CA 1
ATOM 588 C C . ALA A 1 73 ? -8.420 -1.741 -10.820 1.00 86.75 73 ALA A C 1
ATOM 590 O O . ALA A 1 73 ? -9.048 -1.754 -11.882 1.00 86.75 73 ALA A O 1
ATOM 591 N N . PRO A 1 74 ? -8.804 -0.964 -9.791 1.00 88.94 74 PRO A N 1
ATOM 592 C CA . PRO A 1 74 ? -9.866 0.036 -9.912 1.00 88.94 74 PRO A CA 1
ATOM 593 C C . PRO A 1 74 ? -9.524 1.100 -10.965 1.00 88.94 74 PRO A C 1
ATOM 595 O O . PRO A 1 74 ? -8.363 1.492 -11.071 1.00 88.94 74 PRO A O 1
ATOM 598 N N . SER A 1 75 ? -10.526 1.623 -11.686 1.00 89.31 75 SER A N 1
ATOM 599 C CA . SER A 1 75 ? -10.317 2.605 -12.769 1.00 89.31 75 SER A CA 1
ATOM 600 C C . SER A 1 75 ? -9.508 3.824 -12.319 1.00 89.31 75 SER A C 1
ATOM 602 O O . SER A 1 75 ? -8.512 4.150 -12.949 1.00 89.31 75 SER A O 1
ATOM 604 N N . LYS A 1 76 ? -9.836 4.397 -11.153 1.00 88.12 76 LYS A N 1
ATOM 605 C CA . LYS A 1 76 ? -9.105 5.535 -10.566 1.00 88.12 76 LYS A CA 1
ATOM 606 C C . LYS A 1 76 ? -7.619 5.263 -10.326 1.00 88.12 76 LYS A C 1
ATOM 608 O O . LYS A 1 76 ? -6.809 6.174 -10.412 1.00 88.12 76 LYS A O 1
ATOM 613 N N . VAL A 1 77 ? -7.253 4.022 -9.996 1.00 90.31 77 VAL A N 1
ATOM 614 C CA . VAL A 1 77 ? -5.839 3.649 -9.822 1.00 90.31 77 VAL A CA 1
ATOM 615 C C . VAL A 1 77 ? -5.158 3.585 -11.187 1.00 90.31 77 VAL A C 1
ATOM 617 O O . VAL A 1 77 ? -4.044 4.078 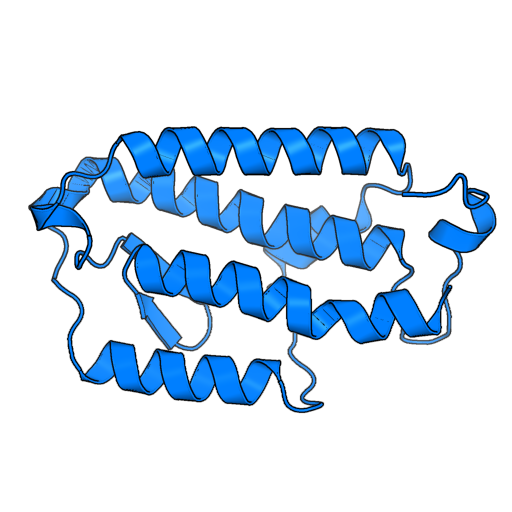-11.338 1.00 90.31 77 VAL A O 1
ATOM 620 N N . ILE A 1 78 ? -5.832 3.006 -12.186 1.00 88.88 78 ILE A N 1
ATOM 621 C CA . ILE A 1 78 ? -5.319 2.895 -13.559 1.00 88.88 78 ILE A CA 1
ATOM 622 C C . ILE A 1 78 ? -5.091 4.283 -14.168 1.00 88.88 78 ILE A C 1
ATOM 624 O O . ILE A 1 78 ? -4.027 4.508 -14.733 1.00 88.88 78 ILE A O 1
ATOM 628 N N . GLU A 1 79 ? -6.036 5.210 -13.994 1.00 86.06 79 GLU A N 1
ATOM 629 C CA . GLU A 1 79 ? -5.949 6.593 -14.493 1.00 86.06 79 GLU A CA 1
ATOM 630 C C . GLU A 1 79 ? -4.678 7.316 -14.011 1.00 86.06 79 GLU A C 1
ATOM 632 O O . GLU A 1 79 ? -4.057 8.042 -14.780 1.00 86.06 79 GLU A O 1
ATOM 637 N N . ILE A 1 80 ? -4.249 7.075 -12.766 1.00 82.00 80 ILE A N 1
ATOM 638 C CA . ILE A 1 80 ? -3.018 7.654 -12.199 1.00 82.00 80 ILE A CA 1
ATOM 639 C C . ILE A 1 80 ? -1.770 6.873 -12.649 1.00 82.00 80 ILE A C 1
ATOM 641 O O . ILE A 1 80 ? -0.717 7.457 -12.886 1.00 82.00 80 ILE A O 1
ATOM 645 N N . THR A 1 81 ? -1.881 5.547 -12.785 1.00 81.62 81 THR A N 1
ATOM 646 C CA . THR A 1 81 ? -0.757 4.643 -13.101 1.00 81.62 81 THR A CA 1
ATOM 647 C C . THR A 1 81 ? -0.073 4.988 -14.427 1.00 81.62 81 THR A C 1
ATOM 649 O O . THR A 1 81 ? 1.135 4.823 -14.564 1.00 81.62 81 THR A O 1
ATOM 652 N N . THR A 1 82 ? -0.831 5.423 -15.433 1.00 66.81 82 THR A N 1
ATOM 653 C CA . THR A 1 82 ? -0.342 5.522 -16.818 1.00 66.81 82 THR A CA 1
ATOM 654 C C . THR A 1 82 ? 0.396 6.819 -17.152 1.00 66.81 82 THR A C 1
ATOM 656 O O . THR A 1 82 ? 0.801 6.984 -18.298 1.00 66.81 82 THR A O 1
ATOM 659 N N . ALA A 1 83 ? 0.557 7.738 -16.197 1.00 65.69 83 ALA A N 1
ATOM 660 C CA . ALA A 1 83 ? 1.034 9.093 -16.477 1.00 65.69 83 ALA A CA 1
ATOM 661 C C . ALA A 1 83 ? 2.561 9.281 -16.392 1.00 65.69 83 ALA A C 1
ATOM 663 O O . ALA A 1 83 ? 3.071 10.212 -17.006 1.00 65.69 83 ALA A O 1
ATOM 664 N N . GLU A 1 84 ? 3.290 8.437 -15.653 1.00 73.75 84 GLU A N 1
ATOM 665 C CA . GLU A 1 84 ? 4.702 8.685 -15.322 1.00 73.75 84 GLU A CA 1
ATOM 666 C C . GLU A 1 84 ? 5.631 7.548 -15.780 1.00 73.75 84 GLU A C 1
ATOM 668 O O . GLU A 1 84 ? 5.384 6.369 -15.518 1.00 73.75 84 GLU A O 1
ATOM 673 N N . THR A 1 85 ? 6.724 7.921 -16.447 1.00 80.06 85 THR A N 1
ATOM 674 C CA . THR A 1 85 ? 7.723 7.014 -17.042 1.00 80.06 85 THR A CA 1
ATOM 675 C C . THR A 1 85 ? 9.157 7.327 -16.611 1.00 80.06 85 THR A C 1
ATOM 677 O O . THR A 1 85 ? 10.077 6.602 -16.992 1.00 80.06 85 THR A O 1
ATOM 680 N N . ASP A 1 86 ? 9.377 8.387 -15.831 1.00 89.44 86 ASP A N 1
ATOM 681 C CA . ASP A 1 86 ? 10.679 8.728 -15.264 1.00 89.44 86 ASP A CA 1
ATOM 682 C C . ASP A 1 86 ? 10.850 8.102 -13.872 1.00 89.44 86 ASP A C 1
ATOM 684 O O . ASP A 1 86 ? 10.128 8.397 -12.916 1.00 89.44 86 ASP A O 1
ATOM 688 N N . ILE A 1 87 ? 11.865 7.248 -13.736 1.00 91.25 87 ILE A N 1
ATOM 689 C CA . ILE A 1 87 ? 12.201 6.587 -12.474 1.00 91.25 87 ILE A CA 1
ATOM 690 C C . ILE A 1 87 ? 12.598 7.573 -11.368 1.00 91.25 87 ILE A C 1
ATOM 692 O O . ILE A 1 87 ? 12.375 7.294 -10.188 1.00 91.25 87 ILE A O 1
ATOM 696 N N . THR A 1 88 ? 13.156 8.731 -11.721 1.00 91.94 88 THR A N 1
ATOM 697 C CA . THR A 1 88 ? 13.534 9.777 -10.765 1.00 91.94 88 THR A CA 1
ATOM 698 C C . THR A 1 88 ? 12.287 10.362 -10.117 1.00 91.94 88 THR A C 1
ATOM 700 O O . THR A 1 88 ? 12.190 10.400 -8.887 1.00 91.94 88 THR A O 1
ATOM 703 N N . HIS A 1 89 ? 11.291 10.724 -10.927 1.00 92.44 89 HIS A N 1
ATOM 704 C CA . HIS A 1 89 ? 9.997 11.192 -10.439 1.00 92.44 89 HIS A CA 1
ATOM 705 C C . HIS A 1 89 ? 9.249 10.103 -9.667 1.00 92.44 89 HIS A C 1
ATOM 707 O O . HIS A 1 89 ? 8.734 10.374 -8.585 1.00 92.44 89 HIS A O 1
ATOM 713 N N . LEU A 1 90 ? 9.230 8.857 -10.155 1.00 93.62 90 LEU A N 1
ATOM 714 C CA . LEU A 1 90 ? 8.613 7.742 -9.425 1.00 93.62 90 LEU A CA 1
ATOM 715 C C . LEU A 1 90 ? 9.275 7.519 -8.061 1.00 93.62 90 LEU A C 1
ATOM 717 O O . LEU A 1 90 ? 8.586 7.265 -7.076 1.00 93.62 90 LEU A O 1
ATOM 721 N N . THR A 1 91 ? 10.597 7.663 -7.969 1.00 94.94 91 THR A N 1
ATOM 722 C CA . THR A 1 91 ? 11.323 7.565 -6.695 1.00 94.94 91 THR A CA 1
ATOM 723 C C . THR A 1 91 ? 10.930 8.695 -5.743 1.00 94.94 91 THR A C 1
ATOM 725 O O . THR A 1 91 ? 10.692 8.452 -4.559 1.00 94.94 91 THR A O 1
ATOM 728 N N . GLN A 1 92 ? 10.811 9.927 -6.245 1.00 95.56 92 GLN A N 1
ATOM 729 C CA . GLN A 1 92 ? 10.342 11.067 -5.453 1.00 95.56 92 GLN A CA 1
ATOM 730 C C . GLN A 1 92 ? 8.904 10.860 -4.959 1.00 95.56 92 GLN A C 1
ATOM 732 O O . GLN A 1 92 ? 8.635 11.040 -3.771 1.00 95.56 92 GLN A O 1
ATOM 737 N N . GLN A 1 93 ? 7.999 10.415 -5.834 1.00 95.62 93 GLN A N 1
ATOM 738 C CA . GLN A 1 93 ? 6.609 10.117 -5.486 1.00 95.62 93 GLN A CA 1
ATOM 739 C C . GLN A 1 93 ? 6.504 8.970 -4.477 1.00 95.62 93 GLN A C 1
ATOM 741 O O . GLN A 1 93 ? 5.752 9.070 -3.511 1.00 95.62 93 GLN A O 1
ATOM 746 N N . TRP A 1 94 ? 7.296 7.908 -4.641 1.00 96.56 94 TRP A N 1
ATOM 747 C CA . TRP A 1 94 ? 7.371 6.817 -3.672 1.00 96.56 94 TRP A CA 1
ATOM 748 C C . TRP A 1 94 ? 7.771 7.330 -2.288 1.00 96.56 94 TRP A C 1
ATOM 750 O O . TRP A 1 94 ? 7.100 7.039 -1.300 1.00 96.56 94 TRP A O 1
ATOM 760 N N . ASN A 1 95 ? 8.835 8.133 -2.211 1.00 97.94 95 ASN A N 1
ATOM 761 C CA . ASN A 1 95 ? 9.296 8.710 -0.950 1.00 97.94 95 ASN A CA 1
ATOM 762 C C . ASN A 1 95 ? 8.246 9.643 -0.333 1.00 97.94 95 ASN A C 1
ATOM 764 O O . ASN A 1 95 ? 8.018 9.596 0.875 1.00 97.94 95 ASN A O 1
ATOM 768 N N . SER A 1 96 ? 7.571 10.446 -1.157 1.00 97.62 96 SER A N 1
ATOM 769 C CA . SER A 1 96 ? 6.462 11.302 -0.731 1.00 97.62 96 SER A CA 1
ATOM 770 C C . SER A 1 96 ? 5.327 10.479 -0.109 1.00 97.62 96 SER A C 1
ATOM 772 O O . SER A 1 96 ? 4.950 10.734 1.032 1.00 97.62 96 SER A O 1
ATOM 774 N N . VAL A 1 97 ? 4.871 9.418 -0.783 1.00 97.50 97 VAL A N 1
ATOM 775 C CA . VAL A 1 97 ? 3.844 8.493 -0.274 1.00 97.50 97 VAL A CA 1
ATOM 776 C C . VAL A 1 97 ? 4.271 7.842 1.047 1.00 97.50 97 VAL A C 1
ATOM 778 O O . VAL A 1 97 ? 3.462 7.758 1.969 1.00 97.50 97 VAL A O 1
ATOM 781 N N . ARG A 1 98 ? 5.541 7.438 1.199 1.00 97.81 98 ARG A N 1
ATOM 782 C CA . ARG A 1 98 ? 6.043 6.864 2.464 1.00 97.81 98 ARG A CA 1
ATOM 783 C C . ARG A 1 98 ? 6.049 7.871 3.606 1.00 97.81 98 ARG A C 1
ATOM 785 O O . ARG A 1 98 ? 5.666 7.515 4.720 1.00 97.81 98 ARG A O 1
ATOM 792 N N . ASN A 1 99 ? 6.444 9.111 3.333 1.00 98.44 99 ASN A N 1
ATOM 793 C CA . ASN A 1 99 ? 6.407 10.181 4.323 1.00 98.44 99 ASN A CA 1
ATOM 794 C C . ASN A 1 99 ? 4.965 10.517 4.719 1.00 98.44 99 ASN A C 1
ATOM 796 O O . ASN A 1 99 ? 4.672 10.616 5.906 1.00 98.44 99 ASN A O 1
ATOM 800 N N . GLU A 1 100 ? 4.045 10.608 3.755 1.00 98.06 100 GLU A N 1
ATOM 801 C CA . GLU A 1 100 ? 2.626 10.828 4.044 1.00 98.06 100 GLU A CA 1
ATOM 802 C C . GLU A 1 100 ? 2.015 9.692 4.868 1.00 98.06 100 GLU A C 1
ATOM 804 O O . GLU A 1 100 ? 1.271 9.960 5.812 1.00 98.06 100 GLU A O 1
ATOM 809 N N . LEU A 1 101 ? 2.334 8.433 4.541 1.00 98.00 101 LEU A N 1
ATOM 810 C CA . LEU A 1 101 ? 1.885 7.286 5.325 1.00 98.00 101 LEU A CA 1
ATOM 811 C C . LEU A 1 101 ? 2.404 7.388 6.758 1.00 98.00 101 LEU A C 1
ATOM 813 O O . LEU A 1 101 ? 1.618 7.251 7.690 1.00 98.00 101 LEU A O 1
ATOM 817 N N . LYS A 1 102 ? 3.699 7.674 6.938 1.00 98.31 102 LYS A N 1
ATOM 818 C CA . LYS A 1 102 ? 4.305 7.852 8.261 1.00 98.31 102 LYS A CA 1
ATOM 819 C C . LYS A 1 102 ? 3.568 8.922 9.073 1.00 98.31 102 LYS A C 1
ATOM 821 O O . LYS A 1 102 ? 3.130 8.631 10.179 1.00 98.31 102 LYS A O 1
ATOM 826 N N . THR A 1 103 ? 3.356 10.107 8.501 1.00 97.88 103 THR A N 1
ATOM 827 C CA . THR A 1 103 ? 2.642 11.206 9.171 1.00 97.88 103 THR A CA 1
ATOM 828 C C . THR A 1 103 ? 1.207 10.839 9.552 1.00 97.88 103 THR A C 1
ATOM 830 O O . THR A 1 103 ? 0.695 11.326 10.555 1.00 97.88 103 THR A O 1
ATOM 833 N N . ILE A 1 104 ? 0.526 9.996 8.771 1.00 96.69 104 ILE A N 1
ATOM 834 C CA . ILE A 1 104 ? -0.803 9.491 9.144 1.00 96.69 104 ILE A CA 1
ATOM 835 C C . ILE A 1 104 ? -0.715 8.491 10.291 1.00 96.69 104 ILE A C 1
ATOM 837 O O . ILE A 1 104 ? -1.533 8.554 11.199 1.00 96.69 104 ILE A O 1
ATOM 841 N N . LEU A 1 105 ? 0.242 7.562 10.255 1.00 97.19 105 LEU A N 1
ATOM 842 C CA . LEU A 1 105 ? 0.395 6.552 11.304 1.00 97.19 105 LEU A CA 1
ATOM 843 C C . LEU A 1 105 ? 0.696 7.185 12.667 1.00 97.19 105 LEU A C 1
ATOM 845 O O . LEU A 1 105 ? 0.179 6.714 13.671 1.00 97.19 105 LEU A O 1
ATOM 849 N N . GLU A 1 106 ? 1.461 8.277 12.689 1.00 97.25 106 GLU A N 1
ATOM 850 C CA . GLU A 1 106 ? 1.783 9.048 13.900 1.00 97.25 106 GLU A CA 1
ATOM 851 C C . GLU A 1 106 ? 0.569 9.759 14.528 1.00 97.25 106 GLU A C 1
ATOM 853 O O . GLU A 1 106 ? 0.670 10.254 15.645 1.00 97.25 106 GLU A O 1
ATOM 858 N N . GLN A 1 107 ? -0.577 9.811 13.839 1.00 96.25 107 GLN A N 1
ATOM 859 C CA . GLN A 1 107 ? -1.818 10.387 14.370 1.00 96.25 107 GLN A CA 1
ATOM 860 C C . GLN A 1 107 ? -2.715 9.361 15.079 1.00 96.25 107 GLN A C 1
ATOM 862 O O . GLN A 1 107 ? -3.717 9.760 15.664 1.00 96.25 107 GLN A O 1
ATOM 867 N N . PHE A 1 108 ? -2.413 8.060 14.998 1.00 96.75 108 PHE A N 1
ATOM 868 C CA . PHE A 1 108 ? -3.218 7.032 15.661 1.00 96.75 108 PHE A CA 1
ATOM 869 C C . PHE A 1 108 ? -2.843 6.909 17.135 1.00 96.75 108 PHE A C 1
ATOM 871 O O . PHE A 1 108 ? -1.673 6.753 17.476 1.00 96.75 108 PHE A O 1
ATOM 878 N N . GLU A 1 109 ? -3.858 6.874 17.990 1.00 96.38 109 GLU A N 1
ATOM 879 C CA . GLU A 1 109 ? -3.730 6.435 19.378 1.00 96.38 109 GLU A CA 1
ATOM 880 C C . GLU A 1 109 ? -3.873 4.905 19.487 1.00 96.38 109 GLU A C 1
ATOM 882 O O . GLU A 1 109 ? -4.485 4.251 18.635 1.00 96.38 109 GLU A O 1
ATOM 887 N N . ASP A 1 110 ? -3.348 4.305 20.559 1.00 95.44 110 ASP A N 1
ATOM 888 C CA . ASP A 1 110 ? -3.353 2.844 20.749 1.00 95.44 110 ASP A CA 1
ATOM 889 C C . ASP A 1 110 ? -4.769 2.237 20.719 1.00 95.44 110 ASP A C 1
ATOM 891 O O . ASP A 1 110 ? -5.007 1.182 20.121 1.00 95.44 110 ASP A O 1
ATOM 895 N N . ASN A 1 111 ? -5.744 2.930 21.312 1.00 95.31 111 ASN A N 1
ATOM 896 C CA . ASN A 1 111 ? -7.159 2.538 21.323 1.00 95.31 111 ASN A CA 1
ATOM 897 C C . ASN A 1 111 ? -7.845 2.680 19.946 1.00 95.31 111 ASN A C 1
ATOM 899 O O . ASN A 1 111 ? -8.944 2.156 19.743 1.00 95.31 111 ASN A O 1
ATOM 903 N N . GLN A 1 112 ? -7.218 3.360 18.985 1.00 97.38 112 GLN A N 1
ATOM 904 C CA . GLN A 1 112 ? -7.757 3.587 17.647 1.00 97.38 112 GLN A CA 1
ATOM 905 C C . GLN A 1 112 ? -7.256 2.568 16.615 1.00 97.38 112 GLN A C 1
ATOM 907 O O . GLN A 1 112 ? -7.829 2.456 15.529 1.00 97.38 112 GLN A O 1
ATOM 912 N N . ILE A 1 113 ? -6.233 1.771 16.936 1.00 96.69 113 ILE A N 1
ATOM 913 C CA . ILE A 1 113 ? -5.570 0.858 15.988 1.00 96.69 113 ILE A CA 1
ATOM 914 C C . ILE A 1 113 ? -6.548 -0.141 15.346 1.00 96.69 113 ILE A C 1
ATOM 916 O O . ILE A 1 113 ? -6.385 -0.511 14.181 1.00 96.69 113 ILE A O 1
ATOM 920 N N . ARG A 1 114 ? -7.595 -0.556 16.070 1.00 97.75 114 ARG A N 1
ATOM 921 C CA . ARG A 1 114 ? -8.607 -1.513 15.585 1.00 97.75 114 ARG A CA 1
ATOM 922 C C . ARG A 1 114 ? -9.801 -0.863 14.883 1.00 97.75 114 ARG A C 1
ATOM 924 O O . ARG A 1 114 ? -10.669 -1.588 14.382 1.00 97.75 114 ARG A O 1
ATOM 931 N N . ARG A 1 115 ? -9.858 0.469 14.806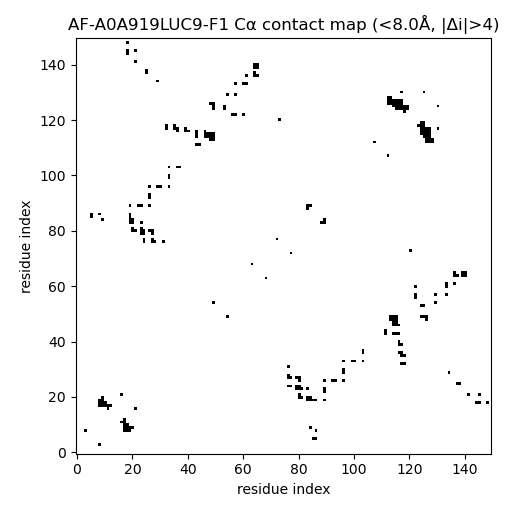 1.00 98.19 115 ARG A N 1
ATOM 932 C CA . ARG A 1 115 ? -10.948 1.216 14.163 1.00 98.19 115 ARG A CA 1
ATOM 933 C C . ARG A 1 115 ? -10.931 1.009 12.652 1.00 98.19 115 ARG A C 1
ATOM 935 O O . ARG A 1 115 ? -9.883 1.028 12.011 1.00 98.19 115 ARG A O 1
ATOM 942 N N . GLY A 1 116 ? -12.108 0.816 12.067 1.00 97.94 116 GLY A N 1
ATOM 943 C CA . GLY A 1 116 ? -12.284 0.670 10.627 1.00 97.94 116 GLY A CA 1
ATOM 944 C C . GLY A 1 116 ? -12.059 1.995 9.899 1.00 97.94 116 GLY A C 1
ATOM 945 O O . GLY A 1 116 ? -12.970 2.815 9.799 1.00 97.94 116 GLY A O 1
ATOM 946 N N . VAL A 1 117 ? -10.868 2.183 9.336 1.00 97.81 117 VAL A N 1
ATOM 947 C CA . VAL A 1 117 ? -10.431 3.440 8.694 1.00 97.81 117 VAL A CA 1
ATOM 948 C C . VAL A 1 117 ? -10.021 3.271 7.234 1.00 97.81 117 VAL A C 1
ATOM 950 O O . VAL A 1 117 ? -9.925 4.249 6.499 1.00 97.81 117 VAL A O 1
ATOM 953 N N . TYR A 1 118 ? -9.831 2.037 6.775 1.00 97.44 118 TYR A N 1
ATOM 954 C CA . TYR A 1 118 ? -9.410 1.722 5.416 1.00 97.44 118 TYR A CA 1
ATOM 955 C C . TYR A 1 118 ? -10.498 0.935 4.687 1.00 97.44 118 TYR A C 1
ATOM 957 O O . TYR A 1 118 ? -11.014 -0.041 5.221 1.00 97.44 118 TYR A O 1
ATOM 965 N N . ARG A 1 119 ? -10.851 1.324 3.455 1.00 95.25 119 ARG A N 1
ATOM 966 C CA . ARG A 1 119 ? -11.806 0.571 2.627 1.00 95.25 119 ARG A CA 1
ATOM 967 C C . ARG A 1 119 ? -11.093 -0.100 1.465 1.00 95.25 119 ARG A C 1
ATOM 969 O O . ARG A 1 119 ? -10.810 0.540 0.455 1.00 95.25 119 ARG A O 1
ATOM 976 N N . HIS A 1 120 ? -10.890 -1.407 1.568 1.00 94.94 120 HIS A N 1
ATOM 977 C CA . HIS A 1 120 ? -10.423 -2.208 0.446 1.00 94.94 120 HIS A CA 1
ATOM 978 C C . HIS A 1 120 ? -11.577 -2.508 -0.520 1.00 94.94 120 HIS A C 1
ATOM 980 O O . HIS A 1 120 ? -12.678 -2.881 -0.107 1.00 94.94 120 HIS A O 1
ATOM 986 N N . VAL A 1 121 ? -11.318 -2.408 -1.826 1.00 89.50 121 VAL A N 1
ATOM 987 C CA . VAL A 1 121 ? -12.344 -2.513 -2.884 1.00 89.50 121 VAL A CA 1
ATOM 988 C C . VAL A 1 121 ? -13.063 -3.864 -2.887 1.00 89.50 121 VAL A C 1
ATOM 990 O O . VAL A 1 121 ? -14.228 -3.939 -3.269 1.00 89.50 121 VAL A O 1
ATOM 993 N N . ARG A 1 122 ? -12.391 -4.936 -2.452 1.00 90.25 122 ARG A N 1
ATOM 994 C CA . ARG A 1 122 ? -12.967 -6.291 -2.436 1.00 90.25 122 ARG A CA 1
ATOM 995 C C . ARG A 1 122 ? -13.433 -6.765 -1.069 1.00 90.25 122 ARG A C 1
ATOM 997 O O . ARG A 1 122 ? -14.424 -7.476 -1.003 1.00 90.25 122 ARG A O 1
ATOM 1004 N N . VAL A 1 123 ? -12.719 -6.405 -0.001 1.00 93.19 123 VAL A N 1
ATOM 1005 C CA . VAL A 1 123 ? -12.963 -6.987 1.334 1.00 93.19 123 VAL A CA 1
ATOM 1006 C C . VAL A 1 123 ? -13.645 -6.014 2.299 1.00 93.19 123 VAL A C 1
ATOM 1008 O O .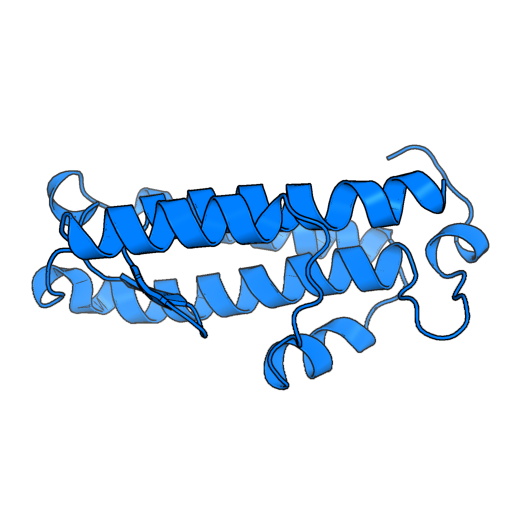 VAL A 1 123 ? -14.028 -6.396 3.401 1.00 93.19 123 VAL A O 1
ATOM 1011 N N . GLY A 1 124 ? -13.887 -4.775 1.863 1.00 95.12 124 GLY A N 1
ATOM 1012 C CA . GLY A 1 124 ? -14.632 -3.786 2.631 1.00 95.12 124 GLY A CA 1
ATOM 1013 C C . GLY A 1 124 ? -13.771 -3.053 3.655 1.00 95.12 124 GLY A C 1
ATOM 1014 O O . GLY A 1 124 ? -12.599 -2.777 3.401 1.00 95.12 124 GLY A O 1
ATOM 1015 N N . MET A 1 125 ? -14.395 -2.664 4.769 1.00 96.88 125 MET A N 1
ATOM 1016 C CA . MET A 1 125 ? -13.740 -1.894 5.826 1.00 96.88 125 MET A CA 1
ATOM 1017 C C . MET A 1 125 ? -12.742 -2.744 6.609 1.00 96.88 125 MET A C 1
ATOM 1019 O O . MET A 1 125 ? -13.010 -3.895 6.938 1.00 96.88 125 MET A O 1
ATOM 1023 N N . LEU A 1 126 ? -11.603 -2.136 6.906 1.00 97.81 126 LEU A N 1
ATOM 1024 C CA . LEU A 1 126 ? -10.437 -2.705 7.556 1.00 97.81 126 LEU A CA 1
ATOM 1025 C C . LEU A 1 126 ? -9.792 -1.642 8.455 1.00 97.81 126 LEU A C 1
ATOM 1027 O O . LEU A 1 126 ? -10.031 -0.442 8.290 1.00 97.81 126 LEU A O 1
ATOM 1031 N N . ASN A 1 127 ? -8.959 -2.085 9.390 1.00 98.25 127 ASN A N 1
ATOM 1032 C CA . ASN A 1 127 ? -8.206 -1.209 10.276 1.00 98.25 127 ASN A CA 1
ATOM 1033 C C . ASN A 1 127 ? -6.841 -0.831 9.672 1.00 98.25 127 ASN A C 1
ATOM 1035 O O . ASN A 1 127 ? -6.505 -1.241 8.555 1.00 98.25 127 ASN A O 1
ATOM 1039 N N . ILE A 1 128 ? -6.056 -0.035 10.400 1.00 98.00 128 ILE A N 1
ATOM 1040 C CA . ILE A 1 128 ? -4.760 0.440 9.907 1.00 98.00 128 ILE A CA 1
ATOM 1041 C C . ILE A 1 128 ? -3.719 -0.684 9.795 1.00 98.00 128 ILE A C 1
ATOM 1043 O O . ILE A 1 128 ? -2.971 -0.728 8.820 1.00 98.00 128 ILE A O 1
ATOM 1047 N N . GLN A 1 129 ? -3.716 -1.653 10.715 1.00 97.81 129 GLN A N 1
ATOM 1048 C CA . GLN A 1 129 ? -2.804 -2.804 10.665 1.00 97.81 129 GLN A CA 1
ATOM 1049 C C . GLN A 1 129 ? -3.067 -3.657 9.420 1.00 97.81 129 GLN A C 1
ATOM 1051 O O . GLN A 1 129 ? -2.145 -4.060 8.710 1.00 97.81 129 GLN A O 1
ATOM 1056 N N . HIS A 1 130 ? -4.342 -3.875 9.109 1.00 98.31 130 HIS A N 1
ATOM 1057 C CA . HIS A 1 130 ? -4.787 -4.550 7.899 1.00 98.31 13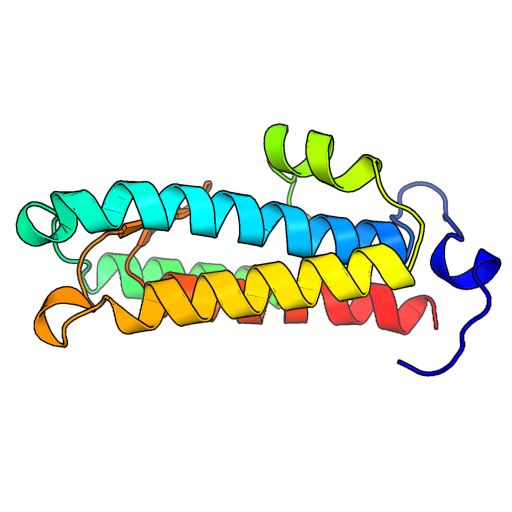0 HIS A CA 1
ATOM 1058 C C . HIS A 1 130 ? -4.368 -3.801 6.630 1.00 98.31 130 HIS A C 1
ATOM 1060 O O . HIS A 1 130 ? -3.903 -4.433 5.681 1.00 98.31 130 HIS A O 1
ATOM 1066 N N . ALA A 1 131 ? -4.489 -2.470 6.611 1.00 97.81 131 ALA A N 1
ATOM 1067 C CA . ALA A 1 131 ? -4.042 -1.652 5.485 1.00 97.81 131 ALA A CA 1
ATOM 1068 C C . ALA A 1 131 ? -2.531 -1.807 5.241 1.00 97.81 131 ALA A C 1
ATOM 1070 O O . ALA A 1 131 ? -2.125 -2.117 4.123 1.00 97.81 131 ALA A O 1
ATOM 1071 N N . LEU A 1 132 ? -1.709 -1.696 6.293 1.00 97.94 132 LEU A N 1
ATOM 1072 C CA . LEU A 1 132 ? -0.254 -1.872 6.202 1.00 97.94 132 LEU A CA 1
ATOM 1073 C C . LEU A 1 132 ? 0.131 -3.270 5.716 1.00 97.94 132 LEU A C 1
ATOM 1075 O O . LEU A 1 132 ? 0.991 -3.418 4.845 1.00 97.94 132 LEU A O 1
ATOM 1079 N N . LYS A 1 133 ? -0.549 -4.299 6.231 1.00 97.69 133 LYS A N 1
ATOM 1080 C CA . LYS A 1 133 ? -0.365 -5.677 5.775 1.00 97.69 133 LYS A CA 1
ATOM 1081 C C . LYS A 1 133 ? -0.696 -5.812 4.289 1.00 97.69 133 LYS A C 1
ATOM 1083 O O . LYS A 1 133 ? 0.075 -6.417 3.551 1.00 97.69 133 LYS A O 1
ATOM 1088 N N . PHE A 1 134 ? -1.802 -5.224 3.834 1.00 97.25 134 PHE A N 1
ATOM 1089 C CA . PHE A 1 134 ? -2.167 -5.233 2.421 1.00 97.25 134 PHE A CA 1
ATOM 1090 C C . PHE A 1 134 ? -1.140 -4.501 1.547 1.00 97.25 134 PHE A C 1
ATOM 1092 O O . PHE A 1 134 ? -0.759 -5.048 0.518 1.00 97.25 134 PHE A O 1
ATOM 1099 N N . PHE A 1 135 ? -0.642 -3.329 1.953 1.00 97.50 135 PHE A N 1
ATOM 1100 C CA . PHE A 1 135 ? 0.384 -2.604 1.190 1.00 97.50 135 PHE A CA 1
ATOM 1101 C C . PHE A 1 135 ? 1.654 -3.444 1.018 1.00 97.50 135 PHE A C 1
ATOM 1103 O O . PHE A 1 135 ? 2.179 -3.557 -0.090 1.00 97.50 135 PHE A O 1
ATOM 1110 N N . GLY A 1 136 ? 2.100 -4.112 2.087 1.00 97.62 136 GLY A N 1
ATOM 1111 C CA . GLY A 1 136 ? 3.221 -5.048 2.020 1.00 97.62 136 GLY A CA 1
ATOM 1112 C C . GLY A 1 136 ? 2.959 -6.211 1.057 1.00 97.62 136 GLY A C 1
ATOM 1113 O O . GLY A 1 136 ? 3.778 -6.488 0.181 1.00 97.62 136 GLY A O 1
ATOM 1114 N N . GLU A 1 137 ? 1.800 -6.864 1.163 1.00 97.00 137 GLU A N 1
ATOM 1115 C CA . GLU A 1 137 ? 1.437 -7.972 0.269 1.00 97.00 137 GLU A CA 1
ATOM 1116 C C . GLU A 1 137 ? 1.264 -7.525 -1.192 1.00 97.00 137 GLU A C 1
ATOM 1118 O O . GLU A 1 137 ? 1.607 -8.279 -2.099 1.00 97.00 137 GLU A O 1
ATOM 1123 N N . HIS A 1 138 ? 0.808 -6.296 -1.445 1.00 95.81 138 HIS A N 1
ATOM 1124 C CA . HIS A 1 138 ? 0.673 -5.741 -2.796 1.00 95.81 138 HIS A CA 1
ATOM 1125 C C . HIS A 1 138 ? 2.044 -5.531 -3.454 1.00 95.81 138 HIS A C 1
ATOM 1127 O O . HIS A 1 138 ? 2.252 -5.928 -4.603 1.00 95.81 138 HIS A O 1
ATOM 1133 N N . VAL A 1 139 ? 3.026 -5.019 -2.704 1.00 96.69 139 VAL A N 1
ATOM 1134 C CA . VAL A 1 139 ? 4.424 -4.931 -3.166 1.00 96.69 139 VAL A CA 1
ATOM 1135 C C . VAL A 1 139 ? 5.008 -6.324 -3.426 1.00 96.69 139 VAL A C 1
ATOM 1137 O O . VAL A 1 139 ? 5.647 -6.553 -4.460 1.00 96.69 139 VAL A O 1
ATOM 1140 N N . ILE A 1 140 ? 4.767 -7.283 -2.526 1.00 96.25 140 ILE A N 1
ATOM 1141 C CA . ILE A 1 140 ? 5.222 -8.674 -2.686 1.00 96.25 140 ILE A CA 1
ATOM 1142 C C . ILE A 1 140 ? 4.610 -9.304 -3.945 1.00 96.25 140 ILE A C 1
ATOM 1144 O O . ILE A 1 140 ? 5.344 -9.907 -4.727 1.00 96.25 140 ILE A O 1
ATOM 1148 N N . HIS A 1 141 ? 3.312 -9.113 -4.191 1.00 95.44 141 HIS A N 1
ATOM 1149 C CA . HIS A 1 141 ? 2.603 -9.625 -5.368 1.00 95.44 141 HIS A CA 1
ATOM 1150 C C . HIS A 1 141 ? 3.226 -9.145 -6.691 1.00 95.44 141 HIS A C 1
ATOM 1152 O O . HIS A 1 141 ? 3.368 -9.919 -7.643 1.00 95.44 141 HIS A O 1
ATOM 1158 N N . HIS A 1 142 ? 3.645 -7.878 -6.756 1.00 95.06 142 HIS A N 1
ATOM 1159 C CA . HIS A 1 142 ? 4.238 -7.294 -7.962 1.00 95.06 142 HIS A CA 1
ATOM 1160 C C . HIS A 1 142 ? 5.753 -7.519 -8.095 1.00 95.06 142 HIS A C 1
ATOM 1162 O O . HIS A 1 142 ? 6.294 -7.429 -9.200 1.00 95.06 142 HIS A O 1
ATOM 1168 N N . THR A 1 143 ? 6.452 -7.890 -7.020 1.00 94.94 143 THR A N 1
ATOM 1169 C CA . THR A 1 143 ? 7.908 -8.117 -7.037 1.00 94.94 143 THR A CA 1
ATOM 1170 C C . THR A 1 143 ? 8.354 -9.165 -8.077 1.00 94.94 143 THR A C 1
ATOM 1172 O O . THR A 1 143 ? 9.308 -8.893 -8.812 1.00 94.94 143 THR A O 1
ATOM 1175 N N . PRO A 1 144 ? 7.690 -10.332 -8.240 1.00 93.69 144 PRO A N 1
ATOM 1176 C CA . PRO A 1 144 ? 8.022 -11.279 -9.306 1.00 93.69 144 PRO A CA 1
ATOM 1177 C C . PRO A 1 144 ? 7.887 -10.699 -10.719 1.00 93.69 144 PRO A C 1
ATOM 1179 O O . PRO A 1 144 ? 8.623 -11.110 -11.612 1.00 93.69 144 PRO A O 1
ATOM 1182 N N . GLN A 1 145 ? 6.963 -9.757 -10.938 1.00 91.88 145 GLN A N 1
ATOM 1183 C CA . GLN A 1 145 ? 6.762 -9.125 -12.247 1.00 91.88 145 GLN A CA 1
ATOM 1184 C C . GLN A 1 145 ? 7.927 -8.199 -12.599 1.00 91.88 145 GLN A C 1
ATOM 1186 O O . GLN A 1 145 ? 8.356 -8.194 -13.749 1.00 91.88 145 GLN A O 1
ATOM 1191 N N . ILE A 1 146 ? 8.463 -7.478 -11.608 1.00 92.56 146 ILE A N 1
ATOM 1192 C CA . ILE A 1 146 ? 9.666 -6.649 -11.761 1.00 92.56 146 ILE A CA 1
ATOM 1193 C C . ILE A 1 146 ? 10.888 -7.544 -11.984 1.00 92.56 146 ILE A C 1
ATOM 1195 O O . ILE A 1 146 ? 11.607 -7.367 -12.959 1.00 92.56 146 ILE A O 1
ATOM 1199 N N . ARG A 1 147 ? 11.096 -8.559 -11.132 1.00 92.75 147 ARG A N 1
ATOM 1200 C CA . ARG A 1 147 ? 12.277 -9.442 -11.207 1.00 92.75 147 ARG A CA 1
ATOM 1201 C C . ARG A 1 147 ? 12.409 -10.183 -12.535 1.00 92.75 147 ARG A C 1
ATOM 1203 O O . ARG A 1 147 ? 13.522 -10.420 -12.969 1.00 92.75 147 ARG A O 1
ATOM 1210 N N . ARG A 1 148 ? 11.295 -10.549 -13.177 1.00 91.06 148 ARG A N 1
ATOM 1211 C CA . ARG A 1 148 ? 11.299 -11.209 -14.497 1.00 91.06 148 ARG A CA 1
ATOM 1212 C C . ARG A 1 148 ? 11.675 -10.274 -15.656 1.00 91.06 148 ARG A C 1
ATOM 1214 O O . ARG A 1 148 ? 11.840 -10.766 -16.766 1.00 91.06 148 ARG A O 1
ATOM 1221 N N . GLN A 1 149 ? 11.721 -8.963 -15.422 1.00 88.81 149 GLN A N 1
ATOM 1222 C CA . GLN A 1 149 ? 12.056 -7.931 -16.413 1.00 88.81 149 GLN A CA 1
ATOM 1223 C C . GLN A 1 149 ? 13.448 -7.308 -16.172 1.00 88.81 149 GLN A C 1
ATOM 1225 O O . GLN A 1 149 ? 13.909 -6.498 -16.978 1.00 88.81 149 GLN A O 1
ATOM 1230 N N . LEU A 1 150 ? 14.110 -7.673 -15.066 1.00 84.94 150 LEU A N 1
ATOM 1231 C CA . LEU A 1 150 ? 15.509 -7.348 -14.773 1.00 84.94 150 LEU A CA 1
ATOM 1232 C C . LEU A 1 150 ? 16.446 -8.320 -15.486 1.00 84.94 150 LEU A C 1
ATOM 1234 O O . LEU A 1 150 ? 17.510 -7.837 -15.931 1.00 84.94 150 LEU A O 1
#

Sequence (150 aa):
MANLPSDKLNQQFPGKWSINQIIAHLIAAEHLSIQYLKKKILGIEQASETGLYEELKMLLLQISQRLPFKFKAPSKVIEITTAETDITHLTQQWNSVRNELKTILEQFEDNQIRRGVYRHVRVGMLNIQHALKFFG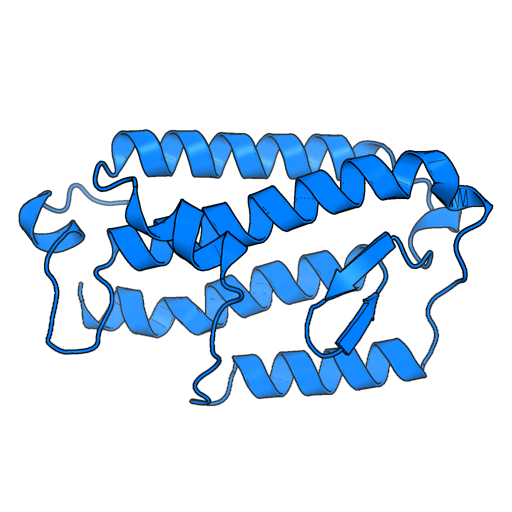EHVIHHTPQIRRQL

Secondary structure (DSSP, 8-state):
-----HHHHH--BTTB--HHHHHHHHHHHHHHHHHHHHHHHTTGGGSPBP-HHHHHHHHHHHHHHHTT---PPPHHHHHHHTT---HHHHHHHHHHHHHHHHHHHTT--GGGTTB--EEETTTEEE-HHHHHHHHHHHHHHHHHHHHTT-

Radius of gyration: 16.38 Å; Cα contacts (8 Å, |Δi|>4): 148; chains: 1; bounding box: 38×30×46 Å

Nearest PDB structures (foldseek):
  1cnt-assembly1_1  TM=2.037E-01  e=8.056E+00  Homo sapiens

Foldseek 3Di:
DPPDPLCLQCDDDVPDGGVQLLLQLLLLVLVVQLVLLVVQLVPLVVFDFDDPLQVVLLVVLLVCLQDPDDDDDDPSSNVRSPPDSDPVVSVVSVVVSVVSLVVSVVSDDPVSQRGFRGQDPPSGTGGPVSVVSNSVSSCVSCVVVNVVSD

pLDDT: mean 92.63, std 7.9, range [47.62, 98.44]

Solvent-accessible surface area (backbone atoms only — not comparable to full-atom values): 8596 Å² total; per-residue (Å²): 131,79,93,68,57,67,68,65,39,58,46,66,51,96,96,46,77,17,48,36,38,53,52,31,36,54,43,32,50,48,45,57,48,46,57,46,34,66,61,33,60,80,50,43,91,78,34,58,70,56,53,72,68,46,52,52,49,48,52,53,49,50,53,49,40,75,42,97,68,86,77,86,77,57,67,76,35,52,69,56,13,75,75,57,78,53,68,70,59,51,50,52,51,45,52,50,48,53,51,52,48,49,62,54,59,74,69,60,50,85,91,48,50,47,23,40,42,38,75,45,95,86,79,41,70,29,15,57,65,56,48,55,51,48,54,54,41,53,52,57,48,47,44,63,64,42,62,77,67,108

Mean predicted aligned error: 3.91 Å